Protein AF-A0A942YIC2-F1 (afdb_monomer)

Structure (mmCIF, N/CA/C/O backbone):
data_AF-A0A942YIC2-F1
#
_entry.id   AF-A0A942YIC2-F1
#
loop_
_atom_site.group_PDB
_atom_site.id
_atom_site.type_symbol
_atom_site.label_atom_id
_atom_site.label_alt_id
_atom_site.label_comp_id
_atom_site.label_asym_id
_atom_site.label_entity_id
_atom_site.label_seq_id
_atom_site.pdbx_PDB_ins_code
_atom_site.Cartn_x
_atom_site.Cartn_y
_atom_site.Cartn_z
_atom_site.occupancy
_atom_site.B_iso_or_equiv
_atom_site.auth_seq_id
_atom_site.auth_comp_id
_atom_site.auth_asym_id
_atom_site.auth_atom_id
_atom_site.pdbx_PDB_model_num
ATOM 1 N N . MET A 1 1 ? -9.537 -8.524 11.720 1.00 83.12 1 MET A N 1
ATOM 2 C CA . MET A 1 1 ? -9.294 -8.696 13.159 1.00 83.12 1 MET A CA 1
ATOM 3 C C . MET A 1 1 ? -9.191 -7.329 13.816 1.00 83.12 1 MET A C 1
ATOM 5 O O . MET A 1 1 ? -8.299 -6.575 13.453 1.00 83.12 1 MET A O 1
ATOM 9 N N . LYS A 1 2 ? -10.120 -6.983 14.713 1.00 88.12 2 LYS A N 1
ATOM 10 C CA . LYS A 1 2 ? -10.075 -5.692 15.412 1.00 88.12 2 LYS A CA 1
ATOM 11 C C . LYS A 1 2 ? -9.169 -5.776 16.635 1.00 88.12 2 LYS A C 1
ATOM 13 O O . LYS A 1 2 ? -9.084 -6.833 17.260 1.00 88.12 2 LYS A O 1
ATOM 18 N N . ILE A 1 3 ? -8.537 -4.666 16.984 1.00 91.88 3 ILE A N 1
ATOM 19 C CA . ILE A 1 3 ? -7.653 -4.569 18.150 1.00 91.88 3 ILE A CA 1
ATOM 20 C C . ILE A 1 3 ? -8.399 -3.965 19.337 1.00 91.88 3 ILE A C 1
ATOM 22 O O . ILE A 1 3 ? -9.300 -3.158 19.142 1.00 91.88 3 ILE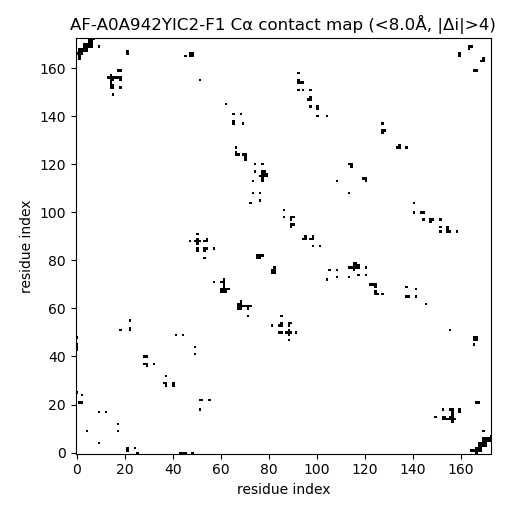 A O 1
ATOM 26 N N . LYS A 1 4 ? -8.042 -4.329 20.566 1.00 93.81 4 LYS A N 1
ATOM 27 C CA . LYS A 1 4 ? -8.580 -3.667 21.761 1.00 93.81 4 LYS A CA 1
ATOM 28 C C . LYS A 1 4 ? -7.759 -2.419 22.063 1.00 93.81 4 LYS A C 1
ATOM 30 O O . LYS A 1 4 ? -6.532 -2.498 22.090 1.00 93.81 4 LYS A O 1
ATOM 35 N N . MET A 1 5 ? -8.421 -1.288 22.285 1.00 94.81 5 MET A N 1
ATOM 36 C CA . MET A 1 5 ? -7.782 -0.052 22.744 1.00 94.81 5 MET A CA 1
ATOM 37 C C . MET A 1 5 ? -8.704 0.692 23.701 1.00 94.81 5 MET A C 1
ATOM 39 O O . MET A 1 5 ? -9.909 0.780 23.471 1.00 94.81 5 MET A O 1
ATOM 43 N N . THR A 1 6 ? -8.127 1.308 24.732 1.00 94.62 6 THR A N 1
ATOM 44 C CA . THR A 1 6 ? -8.875 2.252 25.567 1.00 94.62 6 THR A CA 1
ATOM 45 C C . THR A 1 6 ? -9.171 3.524 24.778 1.00 94.62 6 THR A C 1
ATOM 47 O O . THR A 1 6 ? -8.358 3.959 23.955 1.00 94.62 6 THR A O 1
ATOM 50 N N . LYS A 1 7 ? -10.299 4.182 25.071 1.00 93.44 7 LYS A N 1
ATOM 51 C CA . LYS A 1 7 ? -10.618 5.498 24.483 1.00 93.44 7 LYS A CA 1
ATOM 52 C C . LYS A 1 7 ? -9.484 6.514 24.668 1.00 93.44 7 LYS A C 1
ATOM 54 O O . LYS A 1 7 ? -9.149 7.235 23.730 1.00 93.44 7 LYS A O 1
ATOM 59 N N . LYS A 1 8 ? -8.843 6.514 25.845 1.00 93.69 8 LYS A N 1
ATOM 60 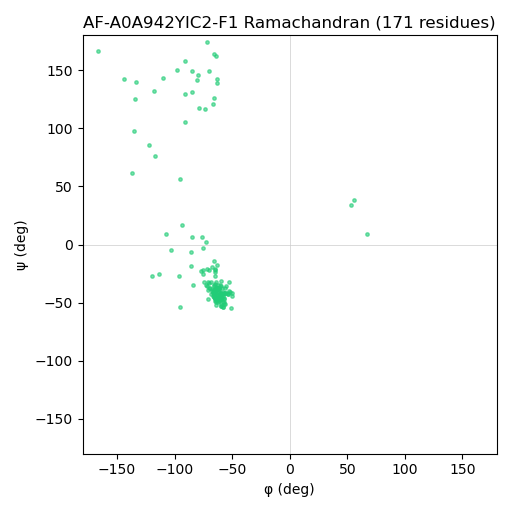C CA . LYS A 1 8 ? -7.691 7.377 26.147 1.00 93.69 8 LYS A CA 1
ATOM 61 C C . LYS A 1 8 ? -6.532 7.117 25.183 1.00 93.69 8 LYS A C 1
ATOM 63 O O . LYS A 1 8 ? -6.079 8.060 24.541 1.00 93.69 8 LYS A O 1
ATOM 68 N N . MET A 1 9 ? -6.102 5.860 25.037 1.00 94.1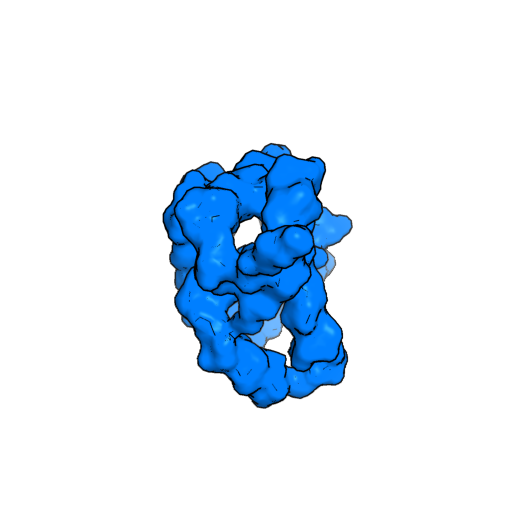2 9 MET A N 1
ATOM 69 C CA . MET A 1 9 ? -5.018 5.490 24.119 1.00 94.12 9 MET A CA 1
ATOM 70 C C . MET A 1 9 ? -5.360 5.855 22.673 1.00 94.12 9 MET A C 1
ATOM 72 O O . MET A 1 9 ? -4.541 6.451 21.978 1.00 94.12 9 MET A O 1
ATOM 76 N N . PHE A 1 10 ? -6.582 5.536 22.238 1.00 95.50 10 PHE A N 1
ATOM 77 C CA . PHE A 1 10 ? -7.048 5.826 20.886 1.00 95.50 10 PHE A CA 1
ATOM 78 C C . PHE A 1 10 ? -6.969 7.323 20.559 1.00 95.50 10 PHE A C 1
ATOM 80 O O . PHE A 1 10 ? -6.539 7.691 19.467 1.00 95.50 10 PHE A O 1
ATOM 87 N N . SER A 1 11 ? -7.338 8.183 21.515 1.00 93.81 11 SER A N 1
ATOM 88 C CA . SER A 1 11 ? -7.273 9.641 21.364 1.00 93.81 11 SER A CA 1
ATOM 89 C C . SER A 1 11 ? -5.862 10.233 21.466 1.00 93.81 11 SER A C 1
ATOM 91 O O . SER A 1 11 ? -5.648 11.340 20.982 1.00 93.81 11 SER A O 1
ATOM 93 N N . SER A 1 12 ? -4.909 9.532 22.094 1.00 95.1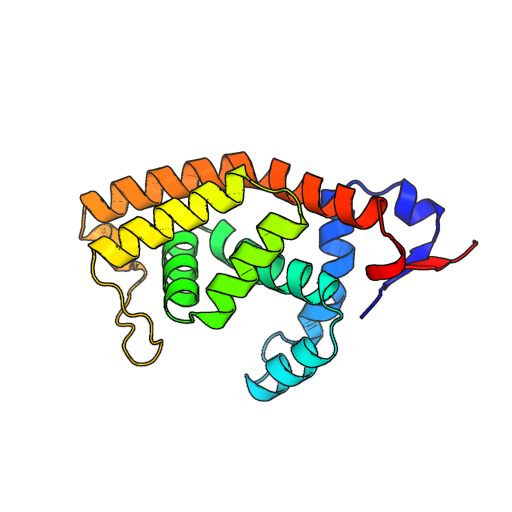2 12 SER A N 1
ATOM 94 C CA . SER A 1 12 ? -3.577 10.080 22.391 1.00 95.12 12 SER A CA 1
ATOM 95 C C . SER A 1 12 ? -2.498 9.730 21.370 1.00 95.12 12 SER A C 1
ATOM 97 O O . SER A 1 12 ? -1.514 10.456 21.271 1.00 95.12 12 SER A O 1
ATOM 99 N N . ILE A 1 13 ? -2.625 8.604 20.662 1.00 96.69 13 ILE A N 1
ATOM 100 C CA . ILE A 1 13 ? -1.667 8.225 19.611 1.00 96.69 13 ILE A CA 1
ATOM 101 C C . ILE A 1 13 ? -1.969 8.989 18.324 1.00 96.69 13 ILE A C 1
ATOM 103 O O . ILE A 1 13 ? -3.138 9.235 18.025 1.00 96.69 13 ILE A O 1
ATOM 107 N N . ASP A 1 14 ? -0.944 9.339 17.547 1.00 97.75 14 ASP A N 1
ATOM 108 C CA . ASP A 1 14 ? -1.134 9.998 16.253 1.00 97.75 14 ASP A CA 1
ATOM 109 C C . ASP A 1 14 ? -1.695 9.042 15.182 1.00 97.75 14 ASP A C 1
ATOM 111 O O . ASP A 1 14 ? -1.895 7.845 15.405 1.00 97.75 14 ASP A O 1
ATOM 115 N N . ASN A 1 15 ? -2.014 9.588 14.009 1.00 97.81 15 ASN A N 1
ATOM 116 C CA . ASN A 1 15 ? -2.613 8.841 12.902 1.00 97.81 15 ASN A CA 1
ATOM 117 C C . ASN A 1 15 ? -1.715 7.730 12.349 1.00 97.81 15 ASN A C 1
ATOM 119 O O . ASN A 1 15 ? -2.209 6.660 11.987 1.00 97.81 15 ASN A O 1
ATOM 123 N N . ILE A 1 16 ? -0.409 7.977 12.281 1.00 97.56 16 ILE A N 1
ATOM 124 C CA . ILE A 1 16 ? 0.556 7.022 11.744 1.00 97.56 16 ILE A CA 1
ATOM 125 C C . ILE A 1 16 ? 0.696 5.853 12.721 1.00 97.56 16 ILE A C 1
ATOM 127 O O . ILE A 1 16 ? 0.608 4.691 12.313 1.00 97.56 16 ILE A O 1
ATOM 131 N N . GLU A 1 17 ? 0.856 6.145 14.010 1.00 97.56 17 GLU A N 1
ATOM 132 C CA . GLU A 1 17 ? 0.932 5.134 15.063 1.00 97.56 17 GLU A CA 1
ATOM 133 C C . GLU A 1 17 ? -0.377 4.350 15.201 1.00 97.56 17 GLU A C 1
ATOM 135 O O . GLU A 1 17 ? -0.342 3.132 15.377 1.00 97.56 17 GLU A O 1
ATOM 140 N N . LEU A 1 18 ? -1.536 4.992 15.020 1.00 97.69 18 LEU A N 1
ATOM 141 C CA . LEU A 1 18 ? -2.822 4.295 14.980 1.00 97.69 18 LEU A CA 1
ATOM 142 C C . LEU A 1 18 ? -2.900 3.290 13.822 1.00 97.69 18 LEU A C 1
ATOM 144 O O . LEU A 1 18 ? -3.300 2.142 14.033 1.00 97.69 18 LEU A O 1
ATOM 148 N N . GLY A 1 19 ? -2.496 3.694 12.614 1.00 97.31 19 GLY A N 1
ATOM 149 C CA . GLY A 1 19 ? -2.453 2.801 11.453 1.00 97.31 19 GLY A CA 1
ATOM 150 C C . GLY A 1 19 ? -1.541 1.596 11.692 1.00 97.31 19 GLY A C 1
ATOM 151 O O . GLY A 1 19 ? -1.948 0.450 11.477 1.00 97.31 19 GLY A O 1
ATOM 152 N N . LYS A 1 20 ? -0.336 1.838 12.228 1.00 96.38 20 LYS A N 1
ATOM 153 C CA . LYS A 1 20 ? 0.604 0.775 12.616 1.00 96.38 20 LYS A CA 1
ATOM 154 C C . LYS A 1 20 ? 0.005 -0.159 13.661 1.00 96.38 20 LYS A C 1
ATOM 156 O O . LYS A 1 20 ? 0.084 -1.373 13.491 1.00 96.38 20 LYS A O 1
ATOM 161 N N . ALA A 1 21 ? -0.614 0.380 14.709 1.00 96.56 21 ALA A N 1
ATOM 162 C CA . ALA A 1 21 ? -1.214 -0.415 15.772 1.00 96.56 21 ALA A CA 1
ATOM 163 C C . ALA A 1 21 ? -2.344 -1.314 15.249 1.00 96.56 21 ALA A C 1
ATOM 165 O O . ALA A 1 21 ? -2.430 -2.474 15.646 1.00 96.56 21 ALA A O 1
ATOM 166 N N . CYS A 1 22 ? -3.165 -0.821 14.315 1.00 96.62 22 CYS A N 1
ATOM 167 C CA . CYS A 1 22 ? -4.236 -1.605 13.691 1.00 96.62 22 CYS A CA 1
ATOM 168 C C . CYS A 1 22 ? -3.706 -2.731 12.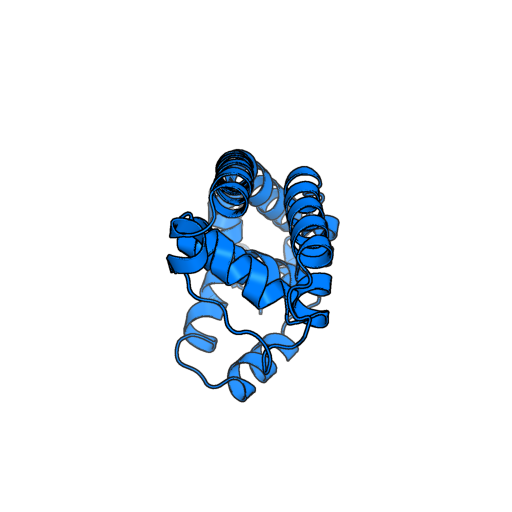789 1.00 96.62 22 CYS A C 1
ATOM 170 O O . CYS A 1 22 ? -4.331 -3.788 12.697 1.00 96.62 22 CYS A O 1
ATOM 172 N N . PHE A 1 23 ? -2.552 -2.541 12.145 1.00 96.12 23 PHE A N 1
ATOM 173 C CA . PHE A 1 23 ? -1.927 -3.564 11.302 1.00 96.12 23 PHE A CA 1
ATOM 174 C C . PHE A 1 23 ? -1.070 -4.571 12.091 1.00 96.12 23 PHE A C 1
ATOM 176 O O . PHE A 1 23 ? -1.018 -5.752 11.738 1.00 96.12 23 PHE A O 1
ATOM 183 N N . ALA A 1 24 ? -0.401 -4.129 13.160 1.00 95.12 24 ALA A N 1
ATOM 184 C CA . ALA A 1 24 ? 0.634 -4.889 13.862 1.00 95.12 24 ALA A CA 1
ATOM 185 C C . ALA A 1 24 ? 0.222 -6.318 14.274 1.00 95.12 24 ALA A C 1
ATOM 187 O O . ALA A 1 24 ? 1.028 -7.232 14.074 1.00 95.12 24 ALA A O 1
ATOM 188 N N . PRO A 1 25 ? -1.009 -6.578 14.759 1.00 93.81 25 PRO A N 1
ATOM 189 C CA . PRO A 1 25 ? -1.420 -7.927 15.148 1.00 93.81 25 PRO A CA 1
ATOM 190 C C . PRO A 1 25 ? -1.480 -8.938 14.002 1.00 93.81 25 PRO A C 1
ATOM 192 O O . PRO A 1 25 ? -1.395 -10.137 14.254 1.00 93.81 25 PRO A O 1
ATOM 195 N N . ILE A 1 26 ? -1.588 -8.487 12.748 1.00 93.50 26 ILE A N 1
ATOM 196 C CA . ILE A 1 26 ? -1.606 -9.387 11.589 1.00 93.50 26 ILE A CA 1
ATOM 197 C C . ILE A 1 26 ? -0.199 -9.936 11.303 1.00 93.50 26 ILE A C 1
ATOM 199 O O . ILE A 1 26 ? -0.058 -11.084 10.885 1.00 93.50 26 ILE A O 1
ATOM 203 N N . ILE A 1 27 ? 0.858 -9.161 11.575 1.00 92.19 27 ILE A N 1
ATOM 204 C CA . ILE A 1 27 ? 2.255 -9.512 11.262 1.00 92.19 27 ILE A CA 1
ATOM 205 C C . ILE A 1 27 ? 2.660 -10.909 11.775 1.00 92.19 27 ILE A C 1
ATOM 207 O O . ILE A 1 27 ? 3.113 -11.714 10.954 1.00 92.19 27 ILE A O 1
ATOM 211 N N . PRO A 1 28 ? 2.518 -11.254 13.073 1.00 94.00 28 PRO A N 1
ATOM 212 C CA . PRO A 1 28 ? 2.903 -12.579 13.570 1.00 94.00 28 PRO A CA 1
ATOM 213 C C . PRO A 1 28 ? 2.064 -13.722 12.977 1.00 94.00 28 PRO A C 1
ATOM 215 O O . PRO A 1 28 ? 2.527 -14.861 12.940 1.00 94.00 28 PRO A O 1
ATOM 218 N N . MET A 1 29 ? 0.861 -13.434 12.471 1.00 92.31 29 MET A N 1
ATOM 219 C CA . MET A 1 29 ? -0.015 -14.433 11.852 1.00 92.31 29 MET A CA 1
ATOM 220 C C . MET A 1 29 ? 0.421 -14.800 10.428 1.00 92.31 29 MET A C 1
ATOM 222 O O . MET A 1 29 ? 0.083 -15.880 9.954 1.00 92.31 29 MET A O 1
ATOM 226 N N . ILE A 1 30 ? 1.166 -13.922 9.746 1.00 92.44 30 ILE A N 1
ATOM 227 C CA . ILE A 1 30 ? 1.577 -14.114 8.344 1.00 92.44 30 ILE A CA 1
ATOM 228 C C . ILE A 1 30 ? 3.089 -14.296 8.160 1.00 92.44 30 ILE A C 1
ATOM 230 O O . ILE A 1 30 ? 3.528 -14.889 7.170 1.00 92.44 30 ILE A O 1
ATOM 234 N N . ARG A 1 31 ? 3.914 -13.786 9.082 1.00 91.19 31 ARG A N 1
ATOM 235 C CA . ARG A 1 31 ? 5.376 -13.808 8.954 1.00 91.19 31 ARG A CA 1
ATOM 236 C C . ARG A 1 31 ? 5.896 -15.246 9.005 1.00 91.19 31 ARG A C 1
ATOM 238 O O . ARG A 1 31 ? 5.608 -15.989 9.937 1.00 91.19 31 ARG A O 1
ATOM 245 N N . GLY A 1 32 ? 6.671 -15.626 7.987 1.00 91.00 32 GLY A N 1
ATOM 246 C CA . GLY A 1 32 ? 7.245 -16.972 7.864 1.00 91.00 32 GLY A CA 1
ATOM 247 C C . GLY A 1 32 ? 6.218 -18.088 7.633 1.00 91.00 32 GLY A C 1
ATOM 248 O O . GLY A 1 32 ? 6.579 -19.257 7.707 1.00 91.00 32 GLY A O 1
ATOM 249 N N . LYS A 1 33 ? 4.945 -17.754 7.382 1.00 93.31 33 LYS A N 1
ATOM 250 C CA . LYS A 1 33 ? 3.890 -18.734 7.098 1.00 93.31 33 LYS A CA 1
ATOM 251 C C . LYS A 1 33 ? 3.761 -19.000 5.597 1.00 93.31 33 LYS A C 1
ATOM 253 O O . LYS A 1 33 ? 4.160 -18.166 4.779 1.00 93.31 33 LYS A O 1
ATOM 258 N N . SER A 1 34 ? 3.185 -20.152 5.254 1.00 94.06 34 SER A N 1
ATOM 259 C CA . SER A 1 34 ? 2.914 -20.535 3.867 1.00 94.06 34 SER A CA 1
ATOM 260 C C . SER A 1 34 ? 1.873 -19.615 3.216 1.00 94.06 34 SER A C 1
ATOM 262 O O . SER A 1 34 ? 1.159 -18.873 3.900 1.00 94.06 34 SER A O 1
ATOM 264 N N . ILE A 1 35 ? 1.785 -19.650 1.885 1.00 89.38 35 ILE A N 1
ATOM 265 C CA . ILE A 1 35 ? 0.825 -18.839 1.119 1.00 89.38 35 ILE A CA 1
ATOM 266 C C . ILE A 1 35 ? -0.615 -19.199 1.512 1.00 89.38 35 ILE A C 1
ATOM 268 O O . ILE A 1 35 ? -1.455 -18.313 1.659 1.00 89.38 35 ILE A O 1
ATOM 272 N N . GLU A 1 36 ? -0.885 -20.475 1.774 1.00 94.50 36 GLU A N 1
ATOM 273 C CA . GLU A 1 36 ? -2.196 -20.990 2.172 1.00 94.50 36 GLU A CA 1
ATOM 274 C C . GLU A 1 36 ? -2.633 -20.391 3.512 1.00 94.50 36 GLU A C 1
ATOM 276 O O . GLU A 1 36 ? -3.751 -19.889 3.627 1.00 94.50 36 GLU A O 1
ATOM 281 N N . ILE A 1 37 ? -1.732 -20.360 4.502 1.00 94.12 37 ILE A N 1
ATOM 282 C CA . ILE A 1 37 ? -2.006 -19.746 5.809 1.00 94.12 37 ILE A CA 1
ATOM 283 C C . ILE A 1 37 ? -2.242 -18.242 5.644 1.00 94.12 37 ILE A C 1
ATOM 285 O O . ILE A 1 37 ? -3.216 -17.709 6.172 1.00 94.12 37 ILE A O 1
ATOM 289 N N . LYS A 1 38 ? -1.396 -17.544 4.873 1.00 93.81 38 LYS A N 1
ATOM 290 C CA . LYS A 1 38 ? -1.573 -16.105 4.613 1.00 93.81 38 LYS A CA 1
ATOM 291 C C . LYS A 1 38 ? -2.934 -15.812 3.979 1.00 93.81 38 LYS A C 1
ATOM 293 O O . LYS A 1 38 ? -3.614 -14.885 4.413 1.00 93.81 38 LYS A O 1
ATOM 298 N N . LYS A 1 39 ? -3.361 -16.632 3.014 1.00 93.56 39 LYS A N 1
ATOM 299 C CA . LYS A 1 39 ? -4.668 -16.524 2.352 1.00 93.56 39 LYS A CA 1
ATOM 300 C C . LYS A 1 39 ? -5.823 -16.769 3.325 1.00 93.56 39 LYS A C 1
ATOM 302 O O . LYS A 1 39 ? -6.803 -16.030 3.300 1.00 93.56 39 LYS A O 1
ATOM 307 N N . GLN A 1 40 ? -5.706 -17.756 4.214 1.00 95.38 40 GLN A N 1
ATOM 308 C CA . GLN A 1 40 ? -6.704 -18.002 5.260 1.00 95.38 40 GLN A CA 1
ATOM 309 C C . GLN A 1 40 ? -6.850 -16.808 6.208 1.00 95.38 40 GLN A C 1
ATOM 311 O O . GLN A 1 40 ? -7.977 -16.416 6.504 1.00 95.38 40 GLN A O 1
ATOM 316 N N . ILE A 1 41 ? -5.740 -16.206 6.649 1.00 94.81 41 ILE A N 1
ATOM 317 C CA . ILE A 1 41 ? -5.775 -15.006 7.498 1.00 94.81 41 ILE A CA 1
ATOM 318 C C . ILE A 1 41 ? -6.386 -13.824 6.747 1.00 94.81 41 ILE A C 1
ATOM 320 O O . ILE A 1 41 ? -7.278 -13.166 7.276 1.00 94.81 41 ILE A O 1
ATOM 324 N N . TYR A 1 42 ? -5.962 -13.587 5.504 1.00 95.50 42 TYR A N 1
ATOM 325 C CA . TYR A 1 42 ? -6.507 -12.523 4.661 1.00 95.50 42 TYR A CA 1
ATOM 326 C C . TYR A 1 42 ? -8.028 -12.643 4.486 1.00 95.50 42 TYR A C 1
ATOM 328 O O . TYR A 1 42 ? -8.753 -11.657 4.595 1.00 95.50 42 TYR A O 1
ATOM 336 N N . ASN A 1 43 ? -8.537 -13.861 4.291 1.00 95.31 43 ASN A N 1
ATOM 337 C CA . ASN A 1 43 ? -9.968 -14.114 4.123 1.00 95.31 43 ASN A CA 1
ATOM 338 C C . ASN A 1 43 ? -10.809 -13.843 5.382 1.00 95.31 43 ASN A C 1
ATOM 340 O O . ASN A 1 43 ? -12.013 -13.647 5.257 1.00 95.31 43 ASN A O 1
ATOM 344 N N . GLN A 1 44 ? -10.198 -13.797 6.568 1.00 94.94 44 GLN A N 1
ATOM 345 C CA . GLN A 1 44 ? -10.875 -13.455 7.827 1.00 94.94 44 GLN A CA 1
ATOM 346 C C . GLN A 1 44 ? -10.943 -11.939 8.083 1.00 94.94 44 GLN A C 1
ATOM 348 O O . GLN A 1 44 ? -11.551 -11.497 9.061 1.00 94.94 44 GLN A O 1
ATOM 353 N N . LEU A 1 45 ? -10.287 -11.127 7.252 1.00 95.75 45 LEU A N 1
ATOM 354 C CA . LEU A 1 45 ? -10.305 -9.672 7.373 1.00 95.75 45 LEU A CA 1
ATOM 355 C C . LEU A 1 45 ? -11.590 -9.093 6.765 1.00 95.75 45 LEU A C 1
ATOM 357 O O . LEU A 1 45 ? -12.048 -9.543 5.712 1.00 95.75 45 LEU A O 1
ATOM 361 N N . SER A 1 46 ? -12.142 -8.056 7.405 1.00 95.69 46 SER A N 1
ATOM 362 C CA . SER A 1 46 ? -13.193 -7.233 6.791 1.00 95.69 46 SER A CA 1
ATOM 363 C C . SER A 1 46 ? -12.647 -6.498 5.557 1.00 95.69 46 SER A C 1
ATOM 365 O O . SER A 1 46 ? -11.426 -6.357 5.434 1.00 95.69 46 SER A O 1
ATOM 367 N N . PRO A 1 47 ? -13.503 -5.994 4.650 1.00 96.00 47 PRO A N 1
ATOM 368 C CA . PRO A 1 47 ? -13.051 -5.231 3.483 1.00 96.00 47 PRO A CA 1
ATOM 369 C C . PRO A 1 47 ? -12.078 -4.088 3.824 1.00 96.00 47 PRO A C 1
ATOM 371 O O . PRO A 1 47 ? -11.046 -3.933 3.178 1.00 96.00 47 PRO A O 1
ATOM 374 N N . GLU A 1 48 ? -12.341 -3.348 4.897 1.00 95.19 48 GLU A N 1
ATOM 375 C CA . GLU A 1 48 ? -11.525 -2.211 5.335 1.00 95.19 48 GLU A CA 1
ATOM 376 C C . GLU A 1 48 ? -10.186 -2.656 5.934 1.00 95.19 48 GLU A C 1
ATOM 378 O O . GLU A 1 48 ? -9.147 -2.025 5.741 1.00 95.19 48 GLU A O 1
ATOM 383 N N . GLN A 1 49 ? -10.183 -3.794 6.625 1.00 96.44 49 GLN A N 1
ATOM 384 C CA . GLN A 1 49 ? -8.957 -4.401 7.139 1.00 96.44 49 GLN A CA 1
ATOM 385 C C . GLN A 1 49 ? -8.105 -4.989 6.013 1.00 96.44 49 GLN A C 1
ATOM 387 O O . GLN A 1 49 ? -6.880 -4.954 6.112 1.00 96.44 49 GLN A O 1
ATOM 392 N N . LYS A 1 50 ? -8.728 -5.497 4.941 1.00 97.56 50 LYS A N 1
ATOM 393 C CA . LYS A 1 50 ? -8.023 -5.900 3.719 1.00 97.56 50 LYS A CA 1
ATOM 394 C C . LYS A 1 50 ? -7.358 -4.701 3.053 1.00 97.56 50 LYS A C 1
ATOM 396 O O . LYS A 1 50 ? -6.209 -4.818 2.651 1.00 97.56 50 LYS A O 1
ATOM 401 N N . ASP A 1 51 ? -8.011 -3.541 3.020 1.00 97.94 51 ASP A N 1
ATOM 402 C CA . ASP A 1 51 ? -7.390 -2.313 2.503 1.00 97.94 51 ASP A CA 1
ATOM 403 C C . ASP A 1 51 ? -6.156 -1.905 3.301 1.00 97.94 51 ASP A C 1
ATOM 405 O O . ASP A 1 51 ? -5.085 -1.680 2.730 1.00 97.94 51 ASP A O 1
ATOM 409 N N . LEU A 1 52 ? -6.281 -1.877 4.631 1.00 98.00 52 LEU A N 1
ATOM 410 C CA . LEU A 1 52 ? -5.149 -1.586 5.506 1.00 98.00 52 LEU A CA 1
ATOM 411 C C . LEU A 1 52 ? -4.029 -2.612 5.311 1.00 98.00 52 LEU A C 1
ATOM 413 O O . LEU A 1 52 ? -2.862 -2.233 5.242 1.00 98.00 52 LEU A O 1
ATOM 417 N N . PHE A 1 53 ? -4.377 -3.895 5.203 1.00 97.56 53 PHE A N 1
ATOM 418 C CA . PHE A 1 53 ? -3.430 -4.977 4.969 1.00 97.56 53 PHE A CA 1
ATOM 419 C C . PHE A 1 53 ? -2.670 -4.792 3.656 1.00 97.56 53 PHE A C 1
ATOM 421 O O . PHE A 1 53 ? -1.441 -4.792 3.668 1.00 97.56 53 PHE A O 1
ATOM 428 N N . MET A 1 54 ? -3.383 -4.597 2.546 1.00 97.88 54 MET A N 1
ATOM 429 C CA . MET A 1 54 ? -2.787 -4.508 1.214 1.00 97.88 54 MET A CA 1
ATOM 430 C C . MET A 1 54 ? -1.823 -3.332 1.111 1.00 97.88 54 MET A C 1
ATOM 432 O O . MET A 1 54 ? -0.679 -3.513 0.690 1.00 97.88 54 MET A O 1
ATOM 436 N N . PHE A 1 55 ? -2.233 -2.150 1.577 1.00 98.44 55 PHE A N 1
ATOM 437 C CA . PHE A 1 55 ? -1.334 -1.002 1.594 1.00 98.44 55 PHE A CA 1
ATOM 438 C C . PHE A 1 55 ? -0.152 -1.209 2.549 1.00 98.44 55 PHE A C 1
ATOM 440 O O . PHE A 1 55 ? 0.987 -0.942 2.175 1.00 98.44 55 PHE A O 1
ATOM 447 N N . SER A 1 56 ? -0.394 -1.709 3.765 1.00 97.88 56 SER A N 1
ATOM 448 C CA . SER A 1 56 ? 0.655 -1.838 4.788 1.00 97.88 56 SER A CA 1
ATOM 449 C C . SER A 1 56 ? 1.713 -2.875 4.415 1.00 97.88 56 SER A C 1
ATOM 451 O O . SER A 1 56 ? 2.895 -2.650 4.666 1.00 97.88 56 SER A O 1
ATOM 453 N N . VAL A 1 57 ? 1.325 -4.004 3.807 1.00 96.25 57 VAL A N 1
ATOM 454 C CA . VAL A 1 57 ? 2.287 -5.004 3.319 1.00 96.25 57 VAL A CA 1
ATOM 455 C C . VAL A 1 57 ? 3.140 -4.404 2.207 1.00 96.25 57 VAL A C 1
ATOM 457 O O . VAL A 1 57 ? 4.362 -4.487 2.293 1.00 96.25 57 VAL A O 1
ATOM 460 N N . TYR A 1 58 ? 2.527 -3.762 1.209 1.00 98.31 58 TYR A N 1
ATOM 461 C CA . TYR A 1 58 ? 3.270 -3.095 0.139 1.00 98.31 58 TYR A CA 1
ATOM 462 C C . TYR A 1 58 ? 4.226 -2.024 0.690 1.00 98.31 58 TYR A C 1
ATOM 464 O O . TYR A 1 58 ? 5.429 -2.086 0.446 1.00 98.31 58 TYR A O 1
ATOM 472 N N . TYR A 1 59 ? 3.716 -1.089 1.498 1.00 98.44 59 TYR A N 1
ATOM 473 C CA . TYR A 1 59 ? 4.482 0.029 2.051 1.00 98.44 59 TYR A CA 1
ATOM 474 C C . TYR A 1 59 ? 5.687 -0.431 2.880 1.00 98.44 59 TYR A C 1
ATOM 476 O O . TYR A 1 59 ? 6.803 0.015 2.629 1.00 98.44 59 TYR A O 1
ATOM 484 N N . ASN A 1 60 ? 5.487 -1.363 3.821 1.00 96.81 60 ASN A N 1
ATOM 485 C CA . ASN A 1 60 ? 6.547 -1.847 4.719 1.00 96.81 60 ASN A CA 1
ATOM 486 C C . ASN A 1 60 ? 7.694 -2.552 3.987 1.00 96.81 60 ASN A C 1
ATOM 488 O O . ASN A 1 60 ? 8.758 -2.779 4.561 1.00 96.81 60 ASN A O 1
ATOM 492 N N . HIS A 1 61 ? 7.456 -2.968 2.750 1.00 96.44 61 HIS A N 1
ATOM 493 C CA . HIS A 1 61 ? 8.453 -3.569 1.892 1.00 96.44 61 HIS A CA 1
ATOM 494 C C . HIS A 1 61 ? 9.090 -2.524 0.973 1.00 96.44 61 HIS A C 1
ATOM 496 O O . HIS A 1 61 ? 10.305 -2.343 1.004 1.00 96.44 61 HIS A O 1
ATOM 502 N N . ALA A 1 62 ? 8.262 -1.792 0.230 1.00 97.94 62 ALA A N 1
ATOM 503 C CA . ALA A 1 62 ? 8.686 -0.832 -0.777 1.00 97.94 62 ALA A CA 1
ATOM 504 C C . ALA A 1 62 ? 9.461 0.367 -0.199 1.00 97.94 62 ALA A C 1
ATOM 506 O O . ALA A 1 62 ? 10.289 0.951 -0.886 1.00 97.94 62 ALA A O 1
ATOM 507 N N . GLU A 1 63 ? 9.237 0.751 1.061 1.00 98.06 63 GLU A N 1
ATOM 508 C CA . GLU A 1 63 ? 9.873 1.945 1.634 1.00 98.06 63 GLU A CA 1
ATOM 509 C C . GLU A 1 63 ? 11.377 1.814 1.910 1.00 98.06 63 GLU A C 1
ATOM 511 O O . GLU A 1 63 ? 12.068 2.837 2.002 1.00 98.06 63 GLU A O 1
ATOM 516 N N . LYS A 1 64 ? 11.862 0.572 2.026 1.00 97.56 64 LYS A N 1
ATOM 517 C CA . LYS A 1 64 ? 13.181 0.236 2.575 1.00 97.56 64 LYS A CA 1
ATOM 518 C C . LYS A 1 64 ? 14.344 0.747 1.735 1.00 97.56 64 LYS A C 1
ATOM 520 O O . LYS A 1 64 ? 15.392 1.089 2.277 1.00 97.56 64 LYS A O 1
ATOM 525 N N . SER A 1 65 ? 14.197 0.741 0.415 1.00 97.12 65 SER A N 1
ATOM 526 C CA . SER A 1 65 ? 15.220 1.204 -0.522 1.00 97.12 65 SER A CA 1
ATOM 527 C C . SER A 1 65 ? 14.627 1.387 -1.917 1.00 97.12 65 SER A C 1
ATOM 529 O O . SER A 1 65 ? 13.551 0.870 -2.212 1.00 97.12 65 SER A O 1
ATOM 531 N N . LEU A 1 66 ? 15.371 2.059 -2.797 1.00 96.81 66 LEU A N 1
ATOM 532 C CA . LEU A 1 66 ? 15.046 2.170 -4.220 1.00 96.81 66 LEU A CA 1
ATOM 533 C C . LEU A 1 66 ? 14.821 0.792 -4.876 1.00 96.81 66 LEU A C 1
ATOM 535 O O . LEU A 1 66 ? 13.876 0.601 -5.639 1.00 96.81 66 LEU A O 1
ATOM 539 N N . TYR A 1 67 ? 15.681 -0.173 -4.545 1.00 95.75 67 TYR A N 1
ATOM 540 C CA . TYR A 1 67 ? 15.638 -1.533 -5.083 1.00 95.75 67 TYR A CA 1
ATOM 541 C C . TYR A 1 67 ? 14.420 -2.315 -4.590 1.00 95.75 67 TYR A C 1
ATOM 543 O O . TYR A 1 67 ? 13.764 -2.999 -5.374 1.00 95.75 67 TYR A O 1
ATOM 551 N N . GLU A 1 68 ? 14.091 -2.195 -3.301 1.00 96.94 68 GLU A N 1
ATOM 552 C CA . GLU A 1 68 ? 12.888 -2.807 -2.734 1.00 96.94 68 GLU A CA 1
ATOM 553 C C . GLU A 1 68 ? 11.631 -2.151 -3.313 1.00 96.94 68 GLU A C 1
ATOM 555 O O . GLU A 1 68 ? 10.695 -2.854 -3.683 1.00 96.94 68 GLU A O 1
ATOM 560 N N . PHE A 1 69 ? 11.619 -0.826 -3.474 1.00 98.06 69 PHE A N 1
ATOM 561 C CA . PHE A 1 69 ? 10.516 -0.110 -4.110 1.00 98.06 69 PHE A CA 1
ATOM 562 C C . PHE A 1 69 ? 10.228 -0.635 -5.518 1.00 98.06 69 PHE A C 1
ATOM 564 O O . PHE A 1 69 ? 9.091 -1.003 -5.815 1.00 98.06 69 PHE A O 1
ATOM 571 N N . TYR A 1 70 ? 11.253 -0.730 -6.367 1.00 97.12 70 TYR A N 1
ATOM 572 C CA . TYR A 1 70 ? 11.127 -1.302 -7.707 1.00 97.12 70 TYR A CA 1
ATOM 573 C C . TYR A 1 70 ? 10.621 -2.742 -7.672 1.00 97.12 70 TYR A C 1
ATOM 575 O O . TYR A 1 70 ? 9.620 -3.063 -8.315 1.00 97.12 70 TYR A O 1
ATOM 583 N N . TRP A 1 71 ? 11.297 -3.598 -6.902 1.00 95.69 71 TRP A N 1
ATOM 584 C CA . TRP A 1 71 ? 11.012 -5.025 -6.888 1.00 95.69 71 TRP A CA 1
ATOM 585 C C . TRP A 1 71 ? 9.591 -5.300 -6.402 1.00 95.69 71 TRP A C 1
ATOM 587 O O . TRP A 1 71 ? 8.855 -6.032 -7.058 1.00 95.69 71 TRP A O 1
ATOM 597 N N . TRP A 1 72 ? 9.160 -4.664 -5.309 1.00 97.19 72 TRP A N 1
ATOM 598 C CA . TRP A 1 72 ? 7.809 -4.846 -4.780 1.00 97.19 72 TRP A CA 1
ATOM 599 C C . TRP A 1 72 ? 6.735 -4.225 -5.670 1.00 97.19 72 TRP A C 1
ATOM 601 O O . TRP A 1 72 ? 5.656 -4.805 -5.786 1.00 97.19 72 TRP A O 1
ATOM 611 N N . SER A 1 73 ? 7.021 -3.113 -6.351 1.00 97.69 73 SER A N 1
ATOM 612 C CA . SER A 1 73 ? 6.102 -2.542 -7.345 1.00 97.69 73 SER A CA 1
ATOM 613 C C . SER A 1 73 ? 5.874 -3.510 -8.504 1.00 97.69 73 SER A C 1
ATOM 615 O O . SER A 1 73 ? 4.731 -3.816 -8.840 1.00 97.69 73 SER A O 1
ATOM 617 N N . ALA A 1 74 ? 6.949 -4.051 -9.077 1.00 96.19 74 ALA A N 1
ATOM 618 C CA . ALA A 1 74 ? 6.852 -4.988 -10.188 1.00 96.19 74 ALA A CA 1
ATOM 619 C C . ALA A 1 74 ? 6.263 -6.348 -9.756 1.00 96.19 74 ALA A C 1
ATOM 621 O O . ALA A 1 74 ? 5.438 -6.923 -10.466 1.00 96.19 74 ALA A O 1
ATOM 622 N N . TYR A 1 75 ? 6.609 -6.831 -8.557 1.00 95.56 75 TYR A N 1
ATOM 623 C CA . TYR A 1 75 ? 6.055 -8.054 -7.966 1.00 95.56 75 TYR A CA 1
ATOM 624 C C . TYR A 1 75 ? 4.538 -7.972 -7.766 1.00 95.56 75 TYR A C 1
ATOM 626 O O . TYR A 1 75 ? 3.818 -8.923 -8.080 1.00 95.56 75 TYR A O 1
ATOM 634 N N . TYR A 1 76 ? 4.031 -6.847 -7.252 1.00 97.00 76 TYR A N 1
ATOM 635 C CA . TYR A 1 76 ? 2.589 -6.647 -7.138 1.00 97.00 76 TYR A CA 1
ATOM 636 C C . TYR A 1 76 ? 1.935 -6.440 -8.509 1.00 97.00 76 TYR A C 1
ATOM 638 O O . TYR A 1 76 ? 0.865 -6.992 -8.743 1.00 97.00 76 TYR A O 1
ATOM 646 N N . TYR A 1 77 ? 2.568 -5.712 -9.434 1.00 97.38 77 TYR A N 1
ATOM 647 C CA . TYR A 1 77 ? 2.055 -5.533 -10.799 1.00 97.38 77 TYR A CA 1
ATOM 648 C C . TYR A 1 77 ? 1.825 -6.871 -11.525 1.00 97.38 77 TYR A C 1
ATOM 650 O O . TYR A 1 77 ? 0.818 -7.035 -12.216 1.00 97.38 77 TYR A O 1
ATOM 658 N N . ALA A 1 78 ? 2.700 -7.859 -11.315 1.00 96.62 78 ALA A N 1
ATOM 659 C CA . ALA A 1 78 ? 2.548 -9.210 -11.859 1.00 96.62 78 ALA A CA 1
ATOM 660 C C . ALA A 1 78 ? 1.460 -10.068 -11.194 1.00 96.62 78 ALA A C 1
ATOM 662 O O . ALA A 1 78 ? 1.273 -11.227 -11.565 1.00 96.62 78 ALA A O 1
ATOM 663 N N . GLN A 1 79 ? 0.738 -9.509 -10.225 1.00 95.81 79 GLN A N 1
ATOM 664 C CA . GLN A 1 79 ? -0.412 -10.112 -9.561 1.00 95.81 79 GLN A CA 1
ATOM 665 C C . GLN A 1 79 ? -1.616 -9.183 -9.741 1.00 95.81 79 GLN A C 1
ATOM 667 O O . GLN A 1 79 ? -1.881 -8.350 -8.872 1.00 95.81 79 GLN A O 1
ATOM 672 N N . PRO A 1 80 ? -2.358 -9.301 -10.858 1.00 95.56 80 PRO A N 1
ATOM 673 C CA . PRO A 1 80 ? -3.412 -8.354 -11.213 1.00 95.56 80 PRO A CA 1
ATOM 674 C C . PRO A 1 80 ? -4.412 -8.081 -10.084 1.00 95.56 80 PRO A C 1
ATOM 676 O O . PRO A 1 80 ? -4.707 -6.920 -9.810 1.00 95.56 80 PRO A O 1
ATOM 679 N N . ASP A 1 81 ? -4.865 -9.126 -9.387 1.00 96.00 81 ASP A N 1
ATOM 680 C CA . ASP A 1 81 ? -5.824 -8.996 -8.285 1.00 96.00 81 ASP A CA 1
ATOM 681 C C . ASP A 1 81 ? -5.232 -8.218 -7.102 1.00 96.00 81 ASP A C 1
ATOM 683 O O . ASP A 1 81 ? -5.851 -7.281 -6.600 1.00 96.00 81 ASP A O 1
ATOM 687 N N . ALA A 1 82 ? -3.996 -8.535 -6.700 1.00 96.00 82 ALA A N 1
ATOM 688 C CA . ALA A 1 82 ? -3.313 -7.840 -5.610 1.00 96.00 82 ALA A CA 1
ATOM 689 C C . ALA A 1 82 ? -3.038 -6.366 -5.952 1.00 96.00 82 ALA A C 1
ATOM 691 O O . ALA A 1 82 ? -3.169 -5.493 -5.093 1.00 96.00 82 ALA A O 1
ATOM 692 N N . TRP A 1 83 ? -2.686 -6.069 -7.207 1.00 98.19 83 TRP A N 1
ATOM 693 C CA . TRP A 1 83 ? -2.479 -4.699 -7.678 1.00 98.19 83 TRP A CA 1
ATOM 694 C C . TRP A 1 83 ? -3.775 -3.884 -7.674 1.00 98.19 83 TRP A C 1
ATOM 696 O O . TRP A 1 83 ? -3.796 -2.744 -7.205 1.00 98.19 83 TRP A O 1
ATOM 706 N N . ILE A 1 84 ? -4.876 -4.482 -8.142 1.00 98.06 84 ILE A N 1
ATOM 707 C CA . ILE A 1 84 ? -6.209 -3.868 -8.100 1.00 98.06 84 ILE A CA 1
ATOM 708 C C . ILE A 1 84 ? -6.622 -3.594 -6.652 1.00 98.06 84 ILE A C 1
ATOM 710 O O . ILE A 1 84 ? -7.076 -2.492 -6.346 1.00 98.06 84 ILE A O 1
ATOM 714 N N . GLU A 1 85 ? -6.436 -4.556 -5.747 1.00 98.06 85 GLU A N 1
ATOM 715 C CA . GLU A 1 85 ? -6.767 -4.391 -4.331 1.00 98.06 85 GLU A CA 1
ATOM 716 C C . GLU A 1 85 ? -5.909 -3.319 -3.644 1.00 98.06 85 GLU A C 1
ATOM 718 O O . GLU A 1 85 ? -6.445 -2.512 -2.884 1.00 98.06 85 GLU A O 1
ATOM 723 N N . LEU A 1 86 ? -4.611 -3.237 -3.954 1.00 98.69 86 LEU A N 1
ATOM 724 C CA . LEU A 1 86 ? -3.732 -2.173 -3.460 1.00 98.69 86 LEU A CA 1
ATOM 725 C C . LEU A 1 86 ? -4.212 -0.784 -3.914 1.00 98.69 86 LEU A C 1
ATOM 727 O O . LEU A 1 86 ? -4.309 0.143 -3.108 1.00 98.69 86 LEU A O 1
ATOM 731 N N . LYS A 1 87 ? -4.566 -0.630 -5.194 1.00 98.75 87 LYS A N 1
ATOM 732 C CA . LYS A 1 87 ? -5.114 0.631 -5.720 1.00 98.75 87 LYS A CA 1
ATOM 733 C C . LYS A 1 87 ? -6.477 0.955 -5.106 1.00 98.75 87 LYS A C 1
ATOM 735 O O . LYS A 1 87 ? -6.732 2.110 -4.763 1.00 98.75 87 LYS A O 1
ATOM 740 N N . ARG A 1 88 ? -7.334 -0.053 -4.908 1.00 98.44 88 ARG A N 1
ATOM 741 C CA . ARG A 1 88 ? -8.630 0.086 -4.222 1.00 98.44 88 ARG A CA 1
ATOM 742 C C . ARG A 1 88 ? -8.451 0.590 -2.789 1.00 98.44 88 ARG A C 1
ATOM 744 O O . ARG A 1 88 ? -9.182 1.495 -2.388 1.00 98.44 88 ARG A O 1
ATOM 751 N N . ALA A 1 89 ? -7.453 0.089 -2.062 1.00 98.44 89 ALA A N 1
ATOM 752 C CA . ALA A 1 89 ? -7.128 0.570 -0.721 1.00 98.44 89 ALA A CA 1
ATOM 753 C C . ALA A 1 89 ? -6.805 2.072 -0.715 1.00 98.44 89 ALA A C 1
ATOM 755 O O . ALA A 1 89 ? -7.333 2.827 0.098 1.00 98.44 89 ALA A O 1
ATOM 756 N N . LEU A 1 90 ? -6.002 2.546 -1.674 1.00 98.62 90 LEU A N 1
ATOM 757 C CA . LEU A 1 90 ? -5.669 3.970 -1.792 1.00 98.62 90 LEU A CA 1
ATOM 758 C C . LEU A 1 90 ? -6.882 4.847 -2.131 1.00 98.62 90 LEU A C 1
ATOM 760 O O . LEU A 1 90 ? -6.963 5.983 -1.661 1.00 98.62 90 LEU A O 1
ATOM 764 N N . ILE A 1 91 ? -7.833 4.331 -2.916 1.00 98.44 91 ILE A N 1
ATOM 765 C CA . ILE A 1 91 ? -9.112 5.010 -3.176 1.00 98.44 91 ILE A CA 1
ATOM 766 C C . ILE A 1 91 ? -9.920 5.118 -1.880 1.00 98.44 91 ILE A C 1
ATOM 768 O O . ILE A 1 91 ? -10.370 6.213 -1.542 1.00 98.44 91 ILE A O 1
ATOM 772 N N . HIS A 1 92 ? -10.056 4.016 -1.135 1.00 97.44 92 HIS A N 1
ATOM 773 C CA . HIS A 1 92 ? -10.767 3.989 0.144 1.00 97.44 92 HIS A CA 1
ATOM 774 C C . HIS A 1 92 ? -10.178 5.004 1.138 1.00 97.44 92 HIS A C 1
ATOM 776 O O . HIS A 1 92 ? -10.912 5.826 1.686 1.00 97.44 92 HIS A O 1
ATOM 782 N N . PHE A 1 93 ? -8.852 5.056 1.279 1.00 97.88 93 PHE A N 1
ATOM 783 C CA . PHE A 1 93 ? -8.172 6.022 2.150 1.00 97.88 93 PHE A CA 1
ATOM 784 C C . PHE A 1 93 ? -8.100 7.449 1.582 1.00 97.88 93 PHE A C 1
ATOM 786 O O . PHE A 1 93 ? -7.429 8.311 2.151 1.00 97.88 93 PHE A O 1
ATOM 793 N N . LYS A 1 94 ? -8.756 7.737 0.447 1.00 97.88 94 LYS A N 1
ATOM 794 C CA . LYS A 1 94 ? -8.730 9.054 -0.220 1.00 97.88 94 LYS A CA 1
ATOM 795 C C . LYS A 1 94 ? -7.286 9.541 -0.469 1.00 97.88 94 LYS A C 1
ATOM 797 O O . LYS A 1 94 ? -6.994 10.744 -0.403 1.00 97.88 94 LYS A O 1
ATOM 802 N N . ALA A 1 95 ? -6.366 8.612 -0.737 1.00 98.38 95 ALA A N 1
ATOM 803 C CA . ALA A 1 95 ? -4.926 8.823 -0.891 1.00 98.38 95 ALA A CA 1
ATOM 804 C C . ALA A 1 95 ? -4.532 9.004 -2.368 1.00 98.38 95 ALA A C 1
ATOM 806 O O . ALA A 1 95 ? -3.688 8.290 -2.911 1.00 98.38 95 ALA A O 1
ATOM 807 N N . LYS A 1 96 ? -5.158 9.991 -3.026 1.00 98.44 96 LYS A N 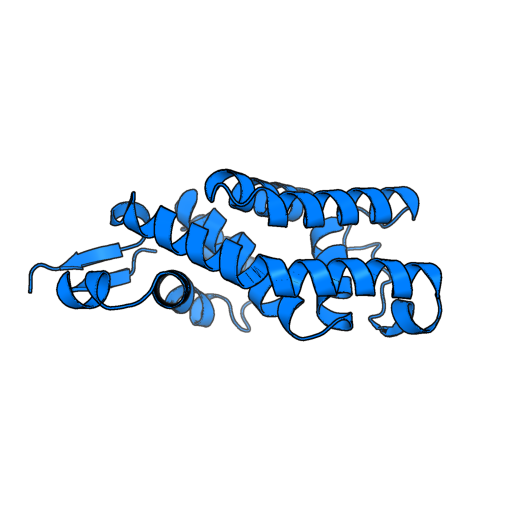1
ATOM 808 C CA . LYS A 1 96 ? -5.035 10.228 -4.475 1.00 98.44 96 LYS A CA 1
ATOM 809 C C . LYS A 1 96 ? -3.585 10.364 -4.953 1.00 98.44 96 LYS A C 1
ATOM 811 O O . LYS A 1 96 ? -3.242 9.783 -5.972 1.00 98.44 96 LYS A O 1
ATOM 816 N N . SER A 1 97 ? -2.732 11.086 -4.226 1.00 98.50 97 SER A N 1
ATOM 817 C CA . SER A 1 97 ? -1.341 11.308 -4.646 1.00 98.50 97 SER A CA 1
ATOM 818 C C . SER A 1 97 ? -0.530 10.010 -4.704 1.00 98.50 97 SER A C 1
ATOM 820 O O . SER A 1 97 ? 0.222 9.807 -5.648 1.00 98.50 97 SER A O 1
ATOM 822 N N . MET A 1 98 ? -0.726 9.100 -3.745 1.00 98.75 98 MET A N 1
ATOM 823 C CA . MET A 1 98 ? -0.081 7.784 -3.766 1.00 98.75 98 MET A CA 1
ATOM 824 C C . MET A 1 98 ? -0.651 6.902 -4.880 1.00 98.75 98 MET A C 1
ATOM 826 O O . MET A 1 98 ? 0.089 6.183 -5.545 1.00 98.75 98 MET A O 1
ATOM 830 N N . LEU A 1 99 ? -1.961 6.994 -5.134 1.00 98.81 99 LEU A N 1
ATOM 831 C CA . LEU A 1 99 ? -2.595 6.290 -6.249 1.00 98.81 99 LEU A CA 1
ATOM 832 C C . LEU A 1 99 ? -2.030 6.744 -7.602 1.00 98.81 99 LEU A C 1
ATOM 834 O O . LEU A 1 99 ? -1.828 5.905 -8.476 1.00 98.81 99 LEU A O 1
ATOM 838 N N . CYS A 1 100 ? -1.738 8.039 -7.771 1.00 98.69 100 CYS A N 1
ATOM 839 C CA . CYS A 1 100 ? -1.081 8.546 -8.976 1.00 98.69 100 CYS A CA 1
ATOM 840 C C . CYS A 1 100 ? 0.292 7.898 -9.194 1.00 98.69 100 CYS A C 1
ATOM 842 O O . CYS A 1 100 ? 0.564 7.474 -10.309 1.00 98.69 100 CYS A O 1
ATOM 844 N N . ILE A 1 101 ? 1.103 7.729 -8.142 1.00 98.75 101 ILE A N 1
ATOM 845 C CA . ILE A 1 101 ? 2.402 7.039 -8.249 1.00 98.75 101 ILE A CA 1
ATOM 846 C C . ILE A 1 101 ? 2.214 5.600 -8.742 1.00 98.75 101 ILE A C 1
ATOM 848 O O . ILE A 1 101 ? 2.926 5.166 -9.643 1.00 98.75 101 ILE A O 1
ATOM 852 N N . LEU A 1 102 ? 1.246 4.855 -8.190 1.00 98.69 102 LEU A N 1
ATOM 853 C CA . LEU A 1 102 ? 0.992 3.483 -8.644 1.00 98.69 102 LEU A CA 1
ATOM 854 C C . LEU A 1 102 ? 0.484 3.432 -10.090 1.00 98.69 102 LEU A C 1
ATOM 856 O O . LEU A 1 102 ? 0.836 2.512 -10.817 1.00 98.69 102 LEU A O 1
ATOM 860 N N . ASN A 1 103 ? -0.314 4.408 -10.526 1.00 98.75 103 ASN A N 1
ATOM 861 C CA . ASN A 1 103 ? -0.733 4.498 -11.926 1.00 98.75 103 ASN A CA 1
ATOM 862 C C . ASN A 1 103 ? 0.455 4.788 -12.856 1.00 98.75 103 ASN A C 1
ATOM 864 O O . ASN A 1 103 ? 0.602 4.100 -13.858 1.00 98.75 103 ASN A O 1
ATOM 868 N N . GLU A 1 104 ? 1.328 5.736 -12.497 1.00 98.62 104 GLU A N 1
ATOM 869 C CA . GLU A 1 104 ? 2.543 6.046 -13.268 1.00 98.62 104 GLU A CA 1
ATOM 870 C C . GLU A 1 104 ? 3.459 4.812 -13.380 1.00 98.62 104 GLU A C 1
ATOM 872 O O . GLU A 1 104 ? 3.949 4.499 -14.464 1.00 98.62 104 GLU A O 1
ATOM 877 N N . LEU A 1 105 ? 3.641 4.057 -12.287 1.00 98.38 105 LEU A N 1
ATOM 878 C CA . LEU A 1 105 ? 4.367 2.780 -12.301 1.00 98.38 105 LEU A CA 1
ATOM 879 C C . LEU A 1 105 ? 3.699 1.743 -13.214 1.00 98.38 105 LEU A C 1
ATOM 881 O O . LEU A 1 105 ? 4.379 1.070 -13.983 1.00 98.38 105 LEU A O 1
ATOM 885 N N . GLU A 1 106 ? 2.374 1.600 -13.131 1.00 98.50 106 GLU A N 1
ATOM 886 C CA . GLU A 1 106 ? 1.613 0.656 -13.953 1.00 98.50 106 GLU A CA 1
ATOM 887 C C . GLU A 1 106 ? 1.748 0.957 -15.449 1.00 98.50 106 GLU A C 1
ATOM 889 O O . GLU A 1 106 ? 1.915 0.033 -16.249 1.00 98.50 106 GLU A O 1
ATOM 894 N N . ASP A 1 107 ? 1.685 2.237 -15.814 1.00 98.31 107 ASP A N 1
ATOM 895 C CA . ASP A 1 107 ? 1.841 2.707 -17.187 1.00 98.31 107 ASP A CA 1
ATOM 896 C C . ASP A 1 107 ? 3.250 2.406 -17.702 1.00 98.31 107 ASP A C 1
ATOM 898 O O . ASP A 1 107 ? 3.395 1.773 -18.749 1.00 98.31 107 ASP A O 1
ATOM 902 N N . PHE A 1 108 ? 4.277 2.726 -16.912 1.00 96.88 108 PHE A N 1
ATOM 903 C CA . PHE A 1 108 ? 5.664 2.415 -17.248 1.00 96.88 108 PHE A CA 1
ATOM 904 C C . PHE A 1 108 ? 5.907 0.907 -17.423 1.00 96.88 108 PHE A C 1
ATOM 906 O O . PHE A 1 108 ? 6.497 0.476 -18.414 1.00 96.88 108 PHE A O 1
ATOM 913 N N . PHE A 1 109 ? 5.427 0.074 -16.494 1.00 95.81 109 PHE A N 1
ATOM 914 C CA . PHE A 1 109 ? 5.577 -1.381 -16.592 1.00 95.81 109 PHE A CA 1
ATOM 915 C C . PHE A 1 109 ? 4.857 -1.953 -17.813 1.00 95.81 109 PHE A C 1
ATOM 917 O O . PHE A 1 109 ? 5.384 -2.850 -18.474 1.00 95.81 109 PHE A O 1
ATOM 924 N N . ARG A 1 110 ? 3.685 -1.407 -18.152 1.00 96.25 110 ARG A N 1
ATOM 925 C CA . ARG A 1 110 ? 2.943 -1.792 -19.354 1.00 96.25 110 ARG A CA 1
ATOM 926 C C . ARG A 1 110 ? 3.713 -1.429 -20.624 1.00 96.25 110 ARG A C 1
ATOM 928 O O . ARG A 1 110 ? 3.845 -2.276 -21.499 1.00 96.25 110 ARG A O 1
ATOM 935 N N . GLU A 1 111 ? 4.262 -0.219 -20.708 1.00 95.75 111 GLU A N 1
ATOM 936 C CA . GLU A 1 111 ? 5.074 0.231 -21.851 1.00 95.75 111 GLU A CA 1
ATOM 937 C C . GLU A 1 111 ? 6.351 -0.599 -22.033 1.00 95.75 111 GLU A C 1
ATOM 939 O O . GLU A 1 111 ? 6.770 -0.873 -23.158 1.00 95.75 111 GLU A O 1
ATOM 944 N N . LYS A 1 112 ? 6.953 -1.050 -20.929 1.00 92.44 112 LYS A N 1
ATOM 945 C CA . LYS A 1 112 ? 8.132 -1.926 -20.933 1.00 92.44 112 LYS A CA 1
ATOM 946 C C . LYS A 1 112 ? 7.792 -3.418 -21.053 1.00 92.44 112 LYS A C 1
ATOM 948 O O . LYS A 1 112 ? 8.698 -4.241 -20.976 1.00 92.44 112 LYS A O 1
ATOM 953 N N . ASN A 1 113 ? 6.522 -3.773 -21.277 1.00 92.50 113 ASN A N 1
ATOM 954 C CA . ASN A 1 113 ? 6.033 -5.150 -21.430 1.00 92.50 113 ASN A CA 1
ATOM 955 C C . ASN A 1 113 ? 6.372 -6.074 -20.246 1.00 92.50 113 ASN A C 1
ATOM 957 O O . ASN A 1 113 ? 6.691 -7.250 -20.430 1.00 92.50 113 ASN A O 1
ATOM 961 N N . TYR A 1 114 ? 6.301 -5.556 -19.018 1.00 93.12 114 TYR A N 1
ATOM 962 C CA . TYR A 1 114 ? 6.469 -6.378 -17.821 1.00 93.12 114 TYR A CA 1
ATOM 963 C C . TYR A 1 114 ? 5.351 -7.425 -17.741 1.00 93.12 114 TYR A C 1
ATOM 965 O O . TYR A 1 114 ? 4.190 -7.162 -18.064 1.00 93.12 114 TYR A O 1
ATOM 973 N N . SER A 1 115 ? 5.697 -8.625 -17.275 1.00 92.88 115 SER A N 1
ATOM 974 C CA . SER A 1 115 ? 4.732 -9.712 -17.123 1.00 92.88 115 SER A CA 1
ATOM 975 C C . SER A 1 115 ? 3.642 -9.369 -16.100 1.00 92.88 115 SER A C 1
ATOM 977 O O . SER A 1 115 ? 3.920 -8.866 -15.013 1.00 92.88 115 SER A O 1
ATOM 979 N N . ARG A 1 116 ? 2.396 -9.733 -16.423 1.00 93.25 116 ARG A N 1
ATOM 980 C CA . ARG A 1 116 ? 1.238 -9.737 -15.507 1.00 93.25 116 ARG A CA 1
ATOM 981 C C . ARG A 1 116 ? 1.020 -11.106 -14.836 1.00 93.25 116 ARG A C 1
ATOM 983 O O . ARG A 1 116 ? -0.071 -11.380 -14.348 1.00 93.25 116 ARG A O 1
ATOM 990 N N . ASN A 1 117 ? 2.036 -11.970 -14.871 1.00 92.75 117 ASN A N 1
ATOM 991 C CA . ASN A 1 117 ? 2.062 -13.300 -14.264 1.00 92.75 117 ASN A CA 1
ATOM 992 C C . ASN A 1 117 ? 3.391 -13.500 -13.512 1.00 92.75 117 ASN A C 1
ATOM 994 O O . ASN A 1 117 ? 4.464 -13.369 -14.112 1.00 92.75 117 ASN A O 1
ATOM 998 N N . LEU A 1 118 ? 3.304 -13.848 -12.224 1.00 88.06 118 LEU A N 1
ATOM 999 C CA . LEU A 1 118 ? 4.445 -14.147 -11.355 1.00 88.06 118 LEU A CA 1
ATOM 1000 C C . LEU A 1 118 ? 5.366 -15.247 -11.890 1.00 88.06 118 LEU A C 1
ATOM 1002 O O . LEU A 1 118 ? 6.573 -15.147 -11.703 1.00 88.06 118 LEU A O 1
ATOM 1006 N N . GLU A 1 119 ? 4.829 -16.271 -12.554 1.00 87.25 119 GLU A N 1
ATOM 1007 C CA . GLU A 1 119 ? 5.627 -17.385 -13.096 1.00 87.25 119 GLU A CA 1
ATOM 1008 C C . GLU A 1 119 ? 6.592 -16.926 -14.195 1.00 87.25 119 GLU A C 1
ATOM 1010 O O . GLU A 1 119 ? 7.627 -17.546 -14.424 1.00 87.25 119 GLU A O 1
ATOM 1015 N N . ASN A 1 120 ? 6.270 -15.802 -14.837 1.00 84.38 120 ASN A N 1
ATOM 1016 C CA . ASN A 1 120 ? 7.032 -15.220 -15.935 1.00 84.38 120 ASN A CA 1
ATOM 1017 C C . ASN A 1 120 ? 7.793 -13.951 -15.511 1.00 84.38 120 ASN A C 1
ATOM 1019 O O . ASN A 1 120 ? 8.310 -13.232 -16.367 1.00 84.38 120 ASN A O 1
ATOM 1023 N N . ILE A 1 121 ? 7.842 -13.629 -14.211 1.00 80.44 121 ILE A N 1
ATOM 1024 C CA . ILE A 1 121 ? 8.720 -12.567 -13.718 1.00 80.44 121 ILE A CA 1
ATOM 1025 C C . ILE A 1 121 ? 10.159 -13.088 -13.738 1.00 80.44 121 ILE A C 1
ATOM 1027 O O . ILE A 1 121 ? 10.518 -14.013 -13.016 1.00 80.44 121 ILE A O 1
ATOM 1031 N N . ASN A 1 122 ? 10.998 -12.454 -14.550 1.00 76.19 122 ASN A N 1
ATOM 1032 C CA . ASN A 1 122 ? 12.446 -12.584 -14.468 1.00 76.19 122 ASN A CA 1
ATOM 1033 C C . ASN A 1 122 ? 13.020 -11.208 -14.129 1.00 76.19 122 ASN A C 1
ATOM 1035 O O . ASN A 1 122 ? 13.458 -10.478 -15.013 1.00 76.19 122 ASN A O 1
ATOM 1039 N N . LEU A 1 123 ? 12.892 -10.824 -12.857 1.00 80.69 123 LEU A N 1
ATOM 1040 C CA . LEU A 1 123 ? 13.316 -9.520 -12.355 1.00 80.69 123 LEU A CA 1
ATOM 1041 C C . LEU A 1 123 ? 14.409 -9.691 -11.313 1.00 80.69 123 LEU A C 1
ATOM 1043 O O . LEU A 1 123 ? 14.261 -10.446 -10.348 1.00 80.69 123 LEU A O 1
ATOM 1047 N N . SER A 1 124 ? 15.473 -8.919 -11.473 1.00 82.62 124 SER A N 1
ATOM 1048 C CA . SER A 1 124 ? 16.506 -8.740 -10.467 1.00 82.62 124 SER A CA 1
ATOM 1049 C C . SER A 1 124 ? 16.419 -7.328 -9.912 1.00 82.62 124 SER A C 1
ATOM 1051 O O . SER A 1 124 ? 16.216 -6.365 -10.645 1.00 82.62 124 SER A O 1
ATOM 1053 N N . GLN A 1 125 ? 16.660 -7.164 -8.611 1.00 78.81 125 GLN A N 1
ATOM 1054 C CA . GLN A 1 125 ? 16.847 -5.828 -8.035 1.00 78.81 125 GLN A CA 1
ATOM 1055 C C . GLN A 1 125 ? 17.930 -5.036 -8.797 1.00 78.81 125 GLN A C 1
ATOM 1057 O O . GLN A 1 125 ? 17.796 -3.832 -8.978 1.00 78.81 125 GLN A O 1
ATOM 1062 N N . LYS A 1 126 ? 18.949 -5.724 -9.331 1.00 80.94 126 LYS A N 1
ATOM 1063 C CA . LYS A 1 126 ? 20.057 -5.126 -10.093 1.00 80.94 126 LYS A CA 1
ATOM 1064 C C . LYS A 1 126 ? 19.694 -4.696 -11.517 1.00 80.94 126 LYS A C 1
ATOM 1066 O O . LYS A 1 126 ? 20.543 -4.139 -12.206 1.00 80.94 126 LYS A O 1
ATOM 1071 N N . ASP A 1 127 ? 18.471 -4.942 -11.987 1.00 85.06 127 ASP A N 1
ATOM 1072 C CA . ASP A 1 127 ? 18.048 -4.481 -13.318 1.00 85.06 127 ASP A CA 1
ATOM 1073 C C . ASP A 1 127 ? 18.128 -2.953 -13.424 1.00 85.06 127 ASP A C 1
ATOM 1075 O O . ASP A 1 127 ? 18.450 -2.423 -14.487 1.00 85.06 127 ASP A O 1
ATOM 1079 N N . ILE A 1 128 ? 17.906 -2.266 -12.297 1.00 87.44 128 ILE A N 1
ATOM 1080 C CA . ILE A 1 128 ? 18.044 -0.815 -12.152 1.00 87.44 128 ILE A CA 1
ATOM 1081 C C . ILE A 1 128 ? 19.457 -0.353 -12.534 1.00 87.44 128 ILE A C 1
ATOM 1083 O O . ILE A 1 128 ? 19.596 0.643 -13.232 1.00 87.44 128 ILE A O 1
ATOM 1087 N N . ASP A 1 129 ? 20.500 -1.083 -12.136 1.00 87.38 129 ASP A N 1
ATOM 1088 C CA . ASP A 1 129 ? 21.896 -0.651 -12.312 1.00 87.38 129 ASP A CA 1
ATOM 1089 C C . ASP A 1 129 ? 22.349 -0.674 -13.777 1.00 87.38 129 ASP A C 1
ATOM 1091 O O . ASP A 1 129 ? 23.302 0.004 -14.155 1.00 87.38 129 ASP A O 1
ATOM 1095 N N . ASN A 1 130 ? 21.669 -1.464 -14.611 1.00 85.50 130 ASN A N 1
ATOM 1096 C CA . ASN A 1 130 ? 22.070 -1.714 -15.994 1.00 85.50 130 ASN A CA 1
ATOM 1097 C C . ASN A 1 130 ? 21.239 -0.923 -17.015 1.00 85.50 130 ASN A C 1
ATOM 1099 O O . ASN A 1 130 ? 21.510 -0.994 -18.213 1.00 85.50 130 ASN A O 1
ATOM 1103 N N . GLN A 1 131 ? 20.213 -0.191 -16.568 1.00 88.94 131 GLN A N 1
ATOM 1104 C CA . GLN A 1 131 ? 19.259 0.497 -17.436 1.00 88.94 131 GLN A CA 1
ATOM 1105 C C . GLN A 1 131 ? 19.007 1.921 -16.937 1.00 88.94 131 GLN A C 1
ATOM 1107 O O . GLN A 1 131 ? 18.162 2.148 -16.075 1.00 88.94 131 GLN A O 1
ATOM 1112 N N . VAL A 1 132 ? 19.705 2.894 -17.529 1.00 89.75 132 VAL A N 1
ATOM 1113 C CA . VAL A 1 132 ? 19.649 4.312 -17.122 1.00 89.75 132 VAL A CA 1
ATOM 1114 C C . VAL A 1 132 ? 18.217 4.864 -17.113 1.00 89.75 132 VAL A C 1
ATOM 1116 O O . VAL A 1 132 ? 17.827 5.541 -16.164 1.00 89.75 132 VAL A O 1
ATOM 1119 N N . ASP A 1 133 ? 17.401 4.536 -18.118 1.00 91.38 133 ASP A N 1
ATOM 1120 C CA . ASP A 1 133 ? 16.006 4.997 -18.181 1.00 91.38 133 ASP A CA 1
ATOM 1121 C C . ASP A 1 133 ? 15.152 4.421 -17.043 1.00 91.38 133 ASP A C 1
ATOM 1123 O O . ASP A 1 133 ? 14.368 5.142 -16.424 1.00 91.38 133 ASP A O 1
ATOM 1127 N N . LEU A 1 134 ? 15.326 3.127 -16.743 1.00 93.56 134 LEU A N 1
ATOM 1128 C CA . LEU A 1 134 ? 14.653 2.463 -15.626 1.00 93.56 134 LEU A CA 1
ATOM 1129 C C . LEU A 1 134 ? 15.100 3.087 -14.303 1.00 93.56 134 LEU A C 1
ATOM 1131 O O . LEU A 1 134 ? 14.261 3.437 -13.477 1.00 93.56 134 LEU A O 1
ATOM 1135 N N . GLN A 1 135 ? 16.405 3.280 -14.124 1.00 95.25 135 GLN A N 1
ATOM 1136 C CA . GLN A 1 135 ? 16.967 3.897 -12.931 1.00 95.25 135 GLN A CA 1
ATOM 1137 C C . GLN A 1 135 ? 16.399 5.288 -12.685 1.00 95.25 135 GLN A C 1
ATOM 1139 O O . GLN A 1 135 ? 15.898 5.557 -11.594 1.00 95.25 135 GLN A O 1
ATOM 1144 N N . ASN A 1 136 ? 16.430 6.156 -13.695 1.00 96.25 136 ASN A N 1
ATOM 1145 C CA . ASN A 1 136 ? 15.946 7.527 -13.578 1.00 96.25 136 ASN A CA 1
ATOM 1146 C C . ASN A 1 136 ? 14.450 7.572 -13.252 1.00 96.25 136 ASN A C 1
ATOM 1148 O O . ASN A 1 136 ? 14.028 8.323 -12.367 1.00 96.25 136 ASN A O 1
ATOM 1152 N N . PHE A 1 137 ? 13.649 6.741 -13.925 1.00 97.56 137 PHE A N 1
ATOM 1153 C CA . PHE A 1 137 ? 12.214 6.670 -13.678 1.00 97.56 137 PHE A CA 1
ATOM 1154 C C . PHE A 1 137 ? 11.902 6.175 -12.260 1.00 97.56 137 PHE A C 1
ATOM 1156 O O . PHE A 1 137 ? 11.194 6.849 -11.508 1.00 97.56 137 PHE A O 1
ATOM 1163 N N . ILE A 1 138 ? 12.477 5.038 -11.855 1.00 97.69 138 ILE A N 1
ATOM 1164 C CA . ILE A 1 138 ? 12.256 4.462 -10.524 1.00 97.69 138 ILE A CA 1
ATOM 1165 C C . ILE A 1 138 ? 12.778 5.401 -9.434 1.00 97.69 138 ILE A C 1
ATOM 1167 O O . ILE A 1 138 ? 12.111 5.560 -8.415 1.00 97.69 138 ILE A O 1
ATOM 1171 N N . GLN A 1 139 ? 13.912 6.077 -9.640 1.00 98.00 139 GLN A N 1
ATOM 1172 C CA . GLN A 1 139 ? 14.435 7.058 -8.690 1.00 98.00 139 GLN A CA 1
ATOM 1173 C C . GLN A 1 139 ? 13.475 8.235 -8.510 1.00 98.00 139 GLN A C 1
ATOM 1175 O O . GLN A 1 139 ? 13.211 8.631 -7.374 1.00 98.00 139 GLN A O 1
ATOM 1180 N N . SER A 1 140 ? 12.908 8.759 -9.601 1.00 98.31 140 SER A N 1
ATOM 1181 C CA . SER A 1 140 ? 11.882 9.805 -9.533 1.00 98.31 140 SER A CA 1
ATOM 1182 C C . SER A 1 140 ? 10.645 9.329 -8.763 1.00 98.31 140 SER A C 1
ATOM 1184 O O . SER A 1 140 ? 10.182 10.012 -7.846 1.00 98.31 140 SER A O 1
ATOM 1186 N N . MET A 1 141 ? 10.140 8.130 -9.079 1.00 98.69 141 MET A N 1
ATOM 1187 C CA . MET A 1 141 ? 8.969 7.557 -8.409 1.00 98.69 141 MET A CA 1
ATOM 1188 C C . MET A 1 141 ? 9.221 7.279 -6.928 1.00 98.69 141 MET A C 1
ATOM 1190 O O . MET A 1 141 ? 8.352 7.551 -6.102 1.00 98.69 141 MET A O 1
ATOM 1194 N N . PHE A 1 142 ? 10.408 6.790 -6.571 1.00 98.69 142 PHE A N 1
ATOM 1195 C CA . PHE A 1 142 ? 10.764 6.510 -5.185 1.00 98.69 142 PHE A CA 1
ATOM 1196 C C . PHE A 1 142 ? 10.875 7.791 -4.355 1.00 98.69 142 PHE A C 1
ATOM 1198 O O . PHE A 1 142 ? 10.378 7.833 -3.230 1.00 98.69 142 PHE A O 1
ATOM 1205 N N . THR A 1 143 ? 11.444 8.864 -4.913 1.00 98.62 143 THR A N 1
ATOM 1206 C CA . THR A 1 143 ? 11.469 10.178 -4.253 1.00 98.62 143 THR A CA 1
ATOM 1207 C C . THR A 1 143 ? 10.047 10.673 -3.974 1.00 98.62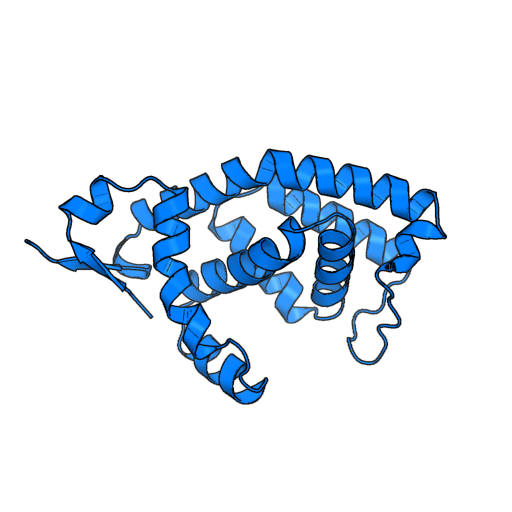 143 THR A C 1
ATOM 1209 O O . THR A 1 143 ? 9.712 10.929 -2.815 1.00 98.62 143 THR A O 1
ATOM 1212 N N . LYS A 1 144 ? 9.166 10.682 -4.990 1.00 98.69 144 LYS A N 1
ATOM 1213 C CA . LYS A 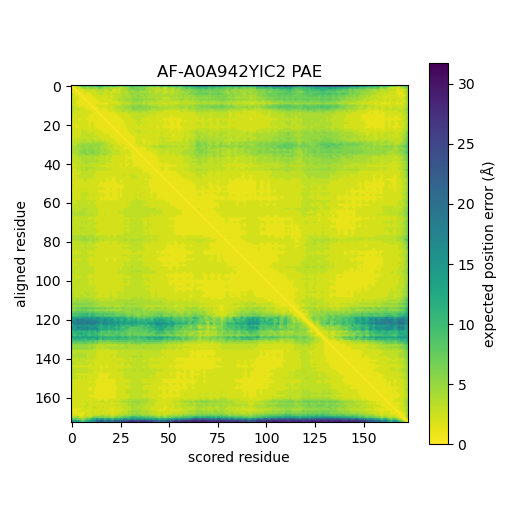1 144 ? 7.741 11.033 -4.817 1.00 98.69 144 LYS A CA 1
ATOM 1214 C C . LYS A 1 144 ? 7.062 10.143 -3.769 1.00 98.69 144 LYS A C 1
ATOM 1216 O O . LYS A 1 144 ? 6.289 10.620 -2.940 1.00 98.69 144 LYS A O 1
ATOM 1221 N N . PHE A 1 145 ? 7.351 8.841 -3.787 1.00 98.81 145 PHE A N 1
ATOM 1222 C CA . PHE A 1 145 ? 6.802 7.874 -2.841 1.00 98.81 145 PHE A CA 1
ATOM 1223 C C . PHE A 1 145 ? 7.197 8.207 -1.402 1.00 98.81 145 PHE A C 1
ATOM 1225 O O . PHE A 1 145 ? 6.324 8.228 -0.532 1.00 98.81 145 PHE A O 1
ATOM 1232 N N . LYS A 1 146 ? 8.472 8.513 -1.131 1.00 98.62 146 LYS A N 1
ATOM 1233 C CA . LYS A 1 146 ? 8.928 8.880 0.221 1.00 98.62 146 LYS A CA 1
ATOM 1234 C C . LYS A 1 146 ? 8.311 10.199 0.688 1.00 98.62 146 LYS A C 1
ATOM 1236 O O . LYS A 1 146 ? 7.902 10.275 1.843 1.00 98.62 146 LYS A O 1
ATOM 1241 N N . GLU A 1 147 ? 8.167 11.184 -0.195 1.00 98.50 147 GLU A N 1
ATOM 1242 C CA . GLU A 1 147 ? 7.521 12.468 0.117 1.00 98.50 147 GLU A CA 1
ATOM 1243 C C . GLU A 1 147 ? 6.024 12.317 0.438 1.00 98.50 147 GLU A C 1
ATOM 1245 O O . GLU A 1 147 ? 5.516 12.915 1.386 1.00 98.50 147 GLU A O 1
ATOM 1250 N N . ILE A 1 148 ? 5.303 11.487 -0.322 1.00 98.56 148 ILE A N 1
ATOM 1251 C CA . ILE A 1 148 ? 3.843 11.323 -0.202 1.00 98.56 148 ILE A CA 1
ATOM 1252 C C . ILE A 1 148 ? 3.454 10.292 0.873 1.00 98.56 148 ILE A C 1
ATOM 1254 O O . ILE A 1 148 ? 2.316 10.291 1.363 1.00 98.56 148 ILE A O 1
ATOM 1258 N N . SER A 1 149 ? 4.377 9.420 1.282 1.00 98.50 149 SER A N 1
ATOM 1259 C CA . SER A 1 149 ? 4.115 8.362 2.267 1.00 98.50 149 SER A CA 1
ATOM 1260 C C . SER A 1 149 ? 3.586 8.882 3.612 1.00 98.50 149 SER A C 1
ATOM 1262 O O . SER A 1 149 ? 2.531 8.401 4.030 1.00 98.50 149 SER A O 1
ATOM 1264 N N . PRO A 1 150 ? 4.192 9.892 4.274 1.00 98.38 150 PRO A N 1
ATOM 1265 C CA . PRO A 1 150 ? 3.657 10.435 5.527 1.00 98.38 150 PRO A CA 1
ATOM 1266 C C . PRO A 1 150 ? 2.231 10.982 5.391 1.00 98.38 150 PRO A C 1
ATOM 1268 O O . PRO A 1 150 ? 1.406 10.788 6.281 1.00 98.38 150 PRO A O 1
ATOM 1271 N N . ILE A 1 151 ? 1.909 11.622 4.263 1.00 98.44 151 ILE A N 1
ATOM 1272 C CA . ILE A 1 151 ? 0.563 12.151 3.984 1.00 98.44 151 ILE A CA 1
ATOM 1273 C C . ILE A 1 151 ? -0.439 10.999 3.843 1.00 98.44 151 ILE A C 1
ATOM 1275 O O . ILE A 1 151 ? -1.551 11.058 4.365 1.00 98.44 151 ILE A O 1
ATOM 1279 N N . THR A 1 152 ? -0.035 9.928 3.162 1.00 98.69 152 THR A N 1
ATOM 1280 C CA . THR A 1 152 ? -0.865 8.733 2.964 1.00 98.69 152 THR A CA 1
ATOM 1281 C C . THR A 1 152 ? -1.123 8.003 4.279 1.00 98.69 152 THR A C 1
ATOM 1283 O O . THR A 1 152 ? -2.263 7.656 4.572 1.00 98.69 152 THR A O 1
ATOM 1286 N N . LEU A 1 153 ? -0.089 7.829 5.105 1.00 98.69 153 LEU A N 1
ATOM 1287 C CA . LEU A 1 153 ? -0.213 7.218 6.429 1.00 98.69 153 LEU A CA 1
ATOM 1288 C C . LEU A 1 153 ? -1.118 8.043 7.355 1.00 98.69 153 LEU A C 1
ATOM 1290 O O . LEU A 1 153 ? -1.930 7.471 8.078 1.00 98.69 153 LEU A O 1
ATOM 1294 N N . ASN A 1 154 ? -1.044 9.376 7.285 1.00 98.50 154 ASN A N 1
ATOM 1295 C CA . ASN A 1 154 ? -1.967 10.241 8.020 1.00 98.50 154 ASN A CA 1
ATOM 1296 C C . ASN A 1 154 ? -3.422 10.038 7.582 1.00 98.50 154 ASN A C 1
ATOM 1298 O O . ASN A 1 154 ? -4.278 9.844 8.439 1.00 98.50 154 ASN A O 1
ATOM 1302 N N . LYS A 1 155 ? -3.688 9.987 6.271 1.00 98.44 155 LYS A N 1
ATOM 1303 C CA . LYS A 1 155 ? -5.033 9.729 5.728 1.00 98.44 155 LYS A CA 1
ATOM 1304 C C . LYS A 1 155 ? -5.610 8.379 6.154 1.00 98.44 155 LYS A C 1
ATOM 1306 O O . LYS A 1 155 ? -6.813 8.264 6.368 1.00 98.44 155 LYS A O 1
ATOM 1311 N N . ILE A 1 156 ? -4.762 7.359 6.279 1.00 98.44 156 ILE A N 1
ATOM 1312 C CA . ILE A 1 156 ? -5.169 6.054 6.813 1.00 98.44 156 ILE A CA 1
ATOM 1313 C C . ILE A 1 156 ? -5.618 6.201 8.266 1.00 98.44 156 ILE A C 1
ATOM 1315 O O . ILE A 1 156 ? -6.693 5.725 8.619 1.00 98.44 156 ILE A O 1
ATOM 1319 N N . GLY A 1 157 ? -4.835 6.891 9.098 1.00 98.12 157 GLY A N 1
ATOM 1320 C CA . GLY A 1 157 ? -5.227 7.161 10.480 1.00 98.12 157 GLY A CA 1
ATOM 1321 C C . GLY A 1 157 ? -6.516 7.979 10.583 1.00 98.12 157 GLY A C 1
ATOM 1322 O O . GLY A 1 157 ? -7.383 7.612 11.372 1.00 98.12 157 GLY A O 1
ATOM 1323 N N . ASP A 1 158 ? -6.697 9.004 9.744 1.00 98.12 158 ASP A N 1
ATOM 1324 C CA . ASP A 1 158 ? -7.953 9.767 9.664 1.00 98.12 158 ASP A CA 1
ATOM 1325 C C . ASP A 1 158 ? -9.142 8.852 9.347 1.00 98.12 158 ASP A C 1
ATOM 1327 O O . ASP A 1 158 ? -10.152 8.881 10.044 1.00 98.12 158 ASP A O 1
ATOM 1331 N N . CYS A 1 159 ? -9.003 7.966 8.357 1.00 97.75 159 CYS A N 1
ATOM 1332 C CA . CYS A 1 159 ? -10.041 7.001 7.995 1.00 97.75 159 CYS A CA 1
ATOM 1333 C C . CYS A 1 159 ? -10.393 6.055 9.158 1.00 97.75 159 CYS A C 1
ATOM 1335 O O . CYS A 1 159 ? -11.573 5.814 9.430 1.00 97.75 159 CYS A O 1
ATOM 1337 N N . ILE A 1 160 ? -9.384 5.572 9.893 1.00 97.50 160 ILE A N 1
ATOM 1338 C CA . ILE A 1 160 ? -9.596 4.750 11.091 1.00 97.50 160 ILE A CA 1
ATOM 1339 C C . ILE A 1 160 ? -10.330 5.558 12.172 1.00 97.50 160 ILE A C 1
ATOM 1341 O O . ILE A 1 160 ? -11.188 5.008 12.858 1.00 97.50 160 ILE A O 1
ATOM 1345 N N . ARG A 1 161 ? -10.048 6.857 12.330 1.00 97.06 161 ARG A N 1
ATOM 1346 C CA . ARG A 1 161 ? -10.750 7.722 13.295 1.00 97.06 161 ARG A CA 1
ATOM 1347 C C . ARG A 1 161 ? -12.175 8.056 12.909 1.00 97.06 161 ARG A C 1
ATOM 1349 O O . ARG A 1 161 ? -13.015 8.146 13.797 1.00 97.06 161 ARG A O 1
ATOM 1356 N N . GLU A 1 162 ? -12.442 8.226 11.622 1.00 96.62 162 GLU A N 1
ATOM 1357 C CA . GLU A 1 162 ? -13.796 8.424 11.107 1.00 96.62 162 GLU A CA 1
ATOM 1358 C C . GLU A 1 162 ? -14.660 7.173 11.355 1.00 96.62 162 GLU A C 1
ATOM 1360 O O . GLU A 1 162 ? -15.856 7.297 11.612 1.00 96.62 162 GLU A O 1
ATOM 1365 N N . ASN A 1 163 ? -14.061 5.972 11.337 1.00 94.69 163 ASN A N 1
ATOM 1366 C CA . ASN A 1 163 ? -14.778 4.697 11.451 1.00 94.69 163 ASN A CA 1
ATOM 1367 C C . ASN A 1 163 ? -14.080 3.692 12.399 1.00 94.69 163 ASN A C 1
ATOM 1369 O O . ASN A 1 163 ? -13.722 2.580 11.992 1.00 94.69 163 ASN A O 1
ATOM 1373 N N . PRO A 1 164 ? -13.916 4.017 13.696 1.00 94.56 164 PRO A N 1
ATOM 1374 C CA . PRO A 1 164 ? -13.064 3.253 14.612 1.00 94.56 164 PRO A CA 1
ATOM 1375 C C . PRO A 1 164 ? -13.521 1.807 14.772 1.00 94.56 164 PRO A C 1
ATOM 1377 O O . PRO A 1 164 ? -12.698 0.897 14.849 1.00 94.56 164 PRO A O 1
ATOM 1380 N N . TYR A 1 165 ? -14.832 1.566 14.740 1.00 94.50 165 TYR A N 1
ATOM 1381 C CA . TYR A 1 165 ? -15.405 0.239 14.928 1.00 94.50 165 TYR A CA 1
ATOM 1382 C C . TYR A 1 165 ? -15.048 -0.753 13.820 1.00 94.50 165 TYR A C 1
ATOM 1384 O O . TYR A 1 165 ? -15.253 -1.944 14.024 1.00 94.50 165 TYR A O 1
ATOM 1392 N N . GLN A 1 166 ? -14.525 -0.332 12.667 1.00 93.38 166 GLN A N 1
ATOM 1393 C CA . GLN A 1 166 ? -14.037 -1.259 11.636 1.00 93.38 166 GLN A CA 1
ATOM 1394 C C . GLN A 1 166 ? -12.679 -1.879 12.015 1.00 93.38 166 GLN A C 1
ATOM 1396 O O . GLN A 1 166 ? -12.372 -3.010 11.626 1.00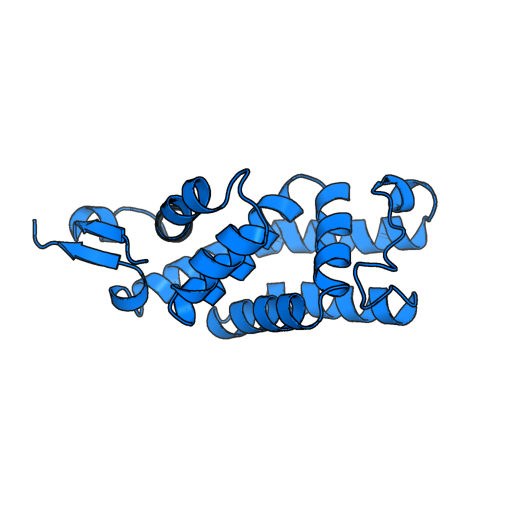 93.38 166 GLN A O 1
ATOM 1401 N N . PHE A 1 167 ? -11.895 -1.195 12.851 1.00 94.81 167 PHE A N 1
ATOM 1402 C CA . PHE A 1 167 ? -10.504 -1.550 13.153 1.00 94.81 167 PHE A CA 1
ATOM 1403 C C . PHE A 1 167 ? -10.255 -1.844 14.635 1.00 94.81 167 PHE A C 1
ATOM 1405 O O . PHE A 1 167 ? -9.367 -2.627 14.970 1.00 94.81 167 PHE A O 1
ATOM 1412 N N . VAL A 1 168 ? -11.053 -1.258 15.526 1.00 95.00 168 VAL A N 1
ATOM 1413 C CA . VAL A 1 168 ? -10.804 -1.224 16.968 1.00 95.00 168 VAL A CA 1
ATOM 1414 C C . VAL A 1 168 ? -12.074 -1.586 17.745 1.00 95.00 168 VAL A C 1
ATOM 1416 O O . VAL A 1 168 ? -13.182 -1.171 17.404 1.00 95.00 168 VAL A O 1
ATOM 1419 N N . TYR A 1 169 ? -11.914 -2.365 18.811 1.00 94.69 169 TYR A N 1
ATOM 1420 C CA . TYR A 1 169 ? -12.858 -2.459 19.918 1.00 94.69 169 TYR A CA 1
ATOM 1421 C C . TYR A 1 169 ? -12.455 -1.419 20.963 1.00 94.69 169 TYR A C 1
ATOM 1423 O O . TYR A 1 169 ? -11.436 -1.582 21.638 1.00 94.69 169 TYR A O 1
ATOM 1431 N N . LEU A 1 170 ? -13.223 -0.330 21.042 1.00 92.44 170 LEU A N 1
ATOM 1432 C CA . LEU A 1 170 ? -12.992 0.724 22.022 1.00 92.44 170 LEU A CA 1
ATOM 1433 C C . LEU A 1 170 ? -13.541 0.292 23.376 1.00 92.44 170 LEU A C 1
ATOM 1435 O O . LEU A 1 170 ? -14.742 0.073 23.520 1.00 92.44 170 LEU A O 1
ATOM 1439 N N . GLU A 1 171 ? -12.649 0.182 24.349 1.00 91.12 171 GLU A N 1
ATOM 1440 C CA . GLU A 1 171 ? -13.000 -0.103 25.734 1.00 91.12 171 GLU A CA 1
ATOM 1441 C C . GLU A 1 171 ? -13.215 1.228 26.471 1.00 91.12 171 GLU A C 1
ATOM 1443 O O . GLU A 1 171 ? -12.397 2.159 26.383 1.00 91.12 171 GLU A O 1
ATOM 1448 N N . ASP A 1 172 ? -14.355 1.324 27.156 1.00 72.56 172 ASP A N 1
ATOM 1449 C CA . ASP A 1 172 ? -14.560 2.294 28.225 1.00 72.56 172 ASP A CA 1
ATOM 1450 C C . ASP A 1 172 ? -13.612 1.895 29.353 1.00 72.56 172 ASP A C 1
ATOM 1452 O O . ASP A 1 172 ? -13.627 0.742 29.778 1.00 72.56 172 ASP A O 1
ATOM 1456 N N . VAL A 1 173 ? -12.710 2.802 29.733 1.00 57.84 173 VAL A N 1
ATOM 1457 C CA . VAL A 1 173 ? -11.761 2.573 30.834 1.00 57.84 173 VAL A CA 1
ATOM 1458 C C . VAL A 1 173 ? -12.517 2.174 32.095 1.00 57.84 173 VAL A C 1
ATOM 1460 O O . VAL A 1 173 ? -13.508 2.874 32.403 1.00 57.84 173 VAL A O 1
#

Nearest PDB structures (foldseek):
  5oql-assembly1_A  TM=2.760E-01  e=5.581E+00  Thermochaetoides thermophila DSM 1495

Organism: NCBI:txid2833580

Secondary structure (DSSP, 8-state):
-PEEEEHHHHHHS-HHHHHHHHHGGGHHHHTT--HHHHHHHHHTS-HHHHHHHHHHHHHHHHTT-HHHHHHHHHHHHTSHHHHHHHHHHHHHTT-HHHHHHHHHHHHHHHHTT--SSGGG----GGGGGG-HHHHHHHHHHHHHHHHHHHHHHHHHHHHHHHSGGGTEEEEP-

Radius of gyration: 17.03 Å; Cα contacts (8 Å, |Δi|>4): 182; chains: 1; bounding box: 38×34×53 Å

Foldseek 3Di:
DAAADAPVRLVPDALLVQLCVLLVVCCVQPPPDDPVSNVVSLVPADLLSVLSNLQVVLCVQLLPDLLSVVVSLLQQQLAVVSLVSPLVSCVLLVLVLLNVLSVLSNVVCVVVVRHNHPVPDPDDSCVLVVDVVSVVSSVVSSVSCVVSVVVSSNSNSVSCVVPVVSRHDHDHD

Mean predicted aligned error: 3.48 Å

Sequence (173 aa):
MKIKMTKKMFSSIDNIELGKACFAPIIPMIRGKSIEIKKQIYNQLSPEQKDLFMFSVYYNHAEKSLYEFYWWSAYYYAQPDAWIELKRALIHFKAKSMLCILNELEDFFREKNYSRNLENINLSQKDIDNQVDLQNFIQSMFTKFKEISPITLNKIGDCIRENPYQFVYLEDV

Solvent-accessible surface area (backbone atoms only — not comparable to full-atom values): 9396 Å² total; per-residue (Å²): 102,62,41,83,40,41,54,66,57,63,73,68,51,54,35,51,57,46,42,48,60,56,49,51,75,53,50,79,70,40,61,96,49,56,70,68,53,38,50,55,57,54,69,66,33,50,75,69,46,42,25,53,46,44,43,50,58,49,47,76,46,27,70,76,37,72,47,38,30,50,45,50,51,52,57,35,51,12,32,57,68,59,36,51,47,32,50,49,23,28,58,73,37,68,25,59,72,60,40,48,52,54,49,56,51,51,52,51,38,56,77,70,65,56,49,63,39,64,92,66,60,87,80,57,64,65,54,42,82,78,30,70,69,56,33,56,52,51,52,53,52,45,52,53,46,63,69,45,42,65,59,42,39,37,35,42,16,50,49,42,66,78,43,42,76,75,42,35,46,76,38,84,126

pLDDT: mean 94.79, std 5.39, range [57.84, 98.81]